Protein AF-A0A662GIX1-F1 (afdb_monomer_lite)

Sequence (76 aa):
MTGLRRVLEFATEHPDIIHIILYSSTDTTPPLLQLLFIIDGNEMSIKKSLEELIPVLESETGKKVFVEILHINRLR

Structure (mmCIF, N/CA/C/O backbone):
data_AF-A0A662GIX1-F1
#
_entry.id   AF-A0A662GIX1-F1
#
loop_
_atom_site.group_PDB
_atom_site.id
_atom_site.type_symbol
_atom_site.label_atom_id
_atom_site.label_alt_id
_atom_site.label_comp_id
_atom_site.label_asym_id
_atom_site.label_entity_id
_atom_site.label_seq_id
_atom_site.pdbx_PDB_ins_code
_atom_site.Cartn_x
_atom_site.Cartn_y
_atom_site.Cartn_z
_atom_site.occupancy
_atom_site.B_iso_or_equiv
_atom_site.auth_seq_id
_atom_site.auth_comp_id
_atom_site.auth_asym_id
_atom_site.auth_atom_id
_atom_site.pdbx_PDB_model_num
ATOM 1 N N . MET A 1 1 ? -9.448 12.609 6.358 1.00 50.00 1 MET A N 1
ATOM 2 C CA . MET A 1 1 ? -9.304 12.115 4.965 1.00 50.00 1 MET A CA 1
ATOM 3 C C . MET A 1 1 ? -7.881 12.389 4.455 1.00 50.00 1 MET A C 1
ATOM 5 O O . MET A 1 1 ? -7.709 13.042 3.437 1.00 50.00 1 MET A O 1
ATOM 9 N N . THR A 1 2 ? -6.852 11.926 5.170 1.00 64.38 2 THR A N 1
ATOM 10 C CA . THR A 1 2 ? -5.428 12.209 4.876 1.00 64.38 2 THR A CA 1
ATOM 11 C C . THR A 1 2 ? -4.667 10.953 4.434 1.00 64.38 2 THR A C 1
ATOM 13 O O . THR A 1 2 ? -3.876 11.032 3.498 1.00 64.38 2 THR A O 1
ATOM 16 N N . GLY A 1 3 ? -5.009 9.775 4.971 1.00 71.25 3 GLY A N 1
ATOM 17 C CA . GLY A 1 3 ? -4.287 8.536 4.657 1.00 71.25 3 GLY A CA 1
ATOM 18 C C . GLY A 1 3 ? -4.343 8.131 3.180 1.00 71.25 3 GLY A C 1
ATOM 19 O O . GLY A 1 3 ? -3.322 7.805 2.587 1.00 71.25 3 GLY A O 1
ATOM 20 N N . LEU A 1 4 ? -5.513 8.240 2.541 1.00 75.25 4 LEU A N 1
ATOM 21 C CA . LEU A 1 4 ? -5.683 7.905 1.118 1.00 75.25 4 LEU A CA 1
ATOM 22 C C . LEU A 1 4 ? -4.886 8.850 0.203 1.00 75.25 4 LEU A C 1
ATOM 24 O O . LEU A 1 4 ? -4.343 8.423 -0.809 1.00 75.25 4 LEU A O 1
ATOM 28 N N . ARG A 1 5 ? -4.759 10.122 0.600 1.00 82.69 5 ARG A N 1
ATOM 29 C CA . ARG A 1 5 ? -3.945 11.109 -0.114 1.00 82.69 5 ARG A CA 1
ATOM 30 C C . ARG A 1 5 ? -2.458 10.760 -0.047 1.00 82.69 5 ARG A C 1
ATOM 32 O O . ARG A 1 5 ? -1.801 10.824 -1.075 1.00 82.69 5 ARG A O 1
ATOM 39 N N . ARG A 1 6 ? -1.951 10.325 1.110 1.00 83.38 6 ARG A N 1
ATOM 40 C CA . ARG A 1 6 ? -0.546 9.906 1.243 1.00 83.38 6 ARG A CA 1
ATOM 41 C C . ARG A 1 6 ? -0.214 8.665 0.419 1.00 83.38 6 ARG A C 1
ATOM 43 O O . ARG A 1 6 ? 0.868 8.597 -0.140 1.00 83.38 6 ARG A O 1
ATOM 50 N N . VAL A 1 7 ? -1.136 7.703 0.312 1.00 87.44 7 VAL A N 1
ATOM 51 C CA . VAL A 1 7 ? -0.948 6.529 -0.566 1.00 87.44 7 VAL A CA 1
ATOM 52 C C . VAL A 1 7 ? -0.833 6.957 -2.031 1.00 87.44 7 VAL A C 1
ATOM 54 O O . VAL A 1 7 ? -0.025 6.401 -2.767 1.00 87.44 7 VAL A O 1
ATOM 57 N N . LEU A 1 8 ? -1.609 7.960 -2.453 1.00 84.75 8 LEU A N 1
ATOM 58 C CA . LEU A 1 8 ? -1.509 8.518 -3.803 1.00 84.75 8 LEU A CA 1
ATOM 59 C C . LEU A 1 8 ? -0.203 9.292 -4.009 1.00 84.75 8 LEU A C 1
ATOM 61 O O . LEU A 1 8 ? 0.453 9.073 -5.020 1.00 84.75 8 LEU A O 1
ATOM 65 N N . GLU A 1 9 ? 0.188 10.144 -3.055 1.00 88.44 9 GLU A N 1
ATOM 66 C CA . GLU A 1 9 ? 1.460 10.886 -3.091 1.00 88.44 9 GLU A CA 1
ATOM 67 C C . GLU A 1 9 ? 2.652 9.921 -3.188 1.00 88.44 9 GLU A C 1
ATOM 69 O O . GLU A 1 9 ? 3.493 10.060 -4.075 1.00 88.44 9 GLU A O 1
ATOM 74 N N . PHE A 1 10 ? 2.638 8.863 -2.376 1.00 88.62 10 PHE A N 1
ATOM 75 C CA . PHE A 1 10 ? 3.592 7.761 -2.441 1.00 88.62 10 PHE A CA 1
ATOM 76 C C . PHE A 1 10 ? 3.639 7.107 -3.828 1.00 88.62 10 PHE A C 1
ATOM 78 O O . PHE A 1 10 ? 4.712 6.912 -4.391 1.00 88.62 10 PHE A O 1
ATOM 85 N N . ALA A 1 11 ? 2.480 6.794 -4.414 1.00 87.31 11 ALA A N 1
ATOM 86 C CA . ALA A 1 11 ? 2.407 6.202 -5.749 1.00 87.31 11 ALA A CA 1
ATOM 87 C C . ALA A 1 11 ? 3.058 7.095 -6.812 1.00 87.31 11 ALA A C 1
ATOM 89 O O . ALA A 1 11 ? 3.781 6.609 -7.675 1.00 87.31 11 ALA A O 1
ATOM 90 N N . THR A 1 12 ? 2.827 8.408 -6.737 1.00 86.81 12 THR A N 1
ATOM 91 C CA . THR A 1 12 ? 3.417 9.376 -7.671 1.00 86.81 12 THR A CA 1
ATOM 92 C C . THR A 1 12 ? 4.930 9.529 -7.536 1.00 86.81 12 THR A C 1
ATOM 94 O O . THR A 1 12 ? 5.582 9.860 -8.523 1.00 86.81 12 THR A O 1
ATOM 97 N N . GLU A 1 13 ? 5.500 9.288 -6.356 1.00 90.12 13 GLU A N 1
ATOM 98 C CA . GLU A 1 13 ? 6.954 9.334 -6.136 1.00 90.12 13 GLU A CA 1
ATOM 99 C C . GLU A 1 13 ? 7.672 8.073 -6.646 1.00 90.12 13 GLU A C 1
ATOM 101 O O . GLU A 1 13 ? 8.886 8.087 -6.862 1.00 90.12 13 GLU A O 1
ATOM 106 N N . HIS A 1 14 ? 6.926 6.991 -6.884 1.00 88.81 14 HIS A N 1
ATOM 107 C CA . HIS A 1 14 ? 7.452 5.679 -7.238 1.00 88.81 14 HIS A CA 1
ATOM 108 C C . HIS A 1 14 ? 6.889 5.205 -8.594 1.00 88.81 14 HIS A C 1
ATOM 110 O O . HIS A 1 14 ? 5.893 4.481 -8.622 1.00 88.81 14 HIS A O 1
ATOM 116 N N . PRO A 1 15 ? 7.537 5.547 -9.730 1.00 86.94 15 PRO A N 1
ATOM 117 C CA . PRO A 1 15 ? 7.043 5.210 -11.073 1.00 86.94 15 PRO A CA 1
ATOM 118 C C . PRO A 1 15 ? 6.980 3.701 -11.352 1.00 86.94 15 PRO A C 1
ATOM 120 O O . PRO A 1 15 ? 6.276 3.275 -12.262 1.00 86.94 15 PRO A O 1
ATOM 123 N N . ASP A 1 16 ? 7.682 2.897 -10.551 1.00 88.69 16 ASP A N 1
ATOM 124 C CA . ASP A 1 16 ? 7.649 1.434 -10.598 1.00 88.69 16 ASP A CA 1
ATOM 125 C C . ASP A 1 16 ? 6.288 0.862 -10.148 1.00 88.69 16 ASP A C 1
ATOM 127 O O . ASP A 1 16 ? 6.014 -0.318 -10.361 1.00 88.69 16 ASP A O 1
ATOM 131 N N . ILE A 1 17 ? 5.427 1.663 -9.508 1.00 90.69 17 ILE A N 1
ATOM 132 C CA . ILE A 1 17 ? 4.081 1.262 -9.085 1.00 90.69 17 ILE A CA 1
ATOM 133 C C . ILE A 1 17 ? 3.100 1.504 -10.231 1.00 90.69 17 ILE A C 1
ATOM 135 O O . ILE A 1 17 ? 2.846 2.638 -10.626 1.00 90.69 17 ILE A O 1
ATOM 139 N N . ILE A 1 18 ? 2.486 0.431 -10.726 1.00 89.75 18 ILE A N 1
ATOM 140 C CA . ILE A 1 18 ? 1.516 0.499 -11.825 1.00 89.75 18 ILE A CA 1
ATOM 141 C C . ILE A 1 18 ? 0.094 0.648 -11.281 1.00 89.75 18 ILE A C 1
ATOM 143 O O . ILE A 1 18 ? -0.687 1.452 -11.783 1.00 89.75 18 ILE A O 1
ATOM 147 N N . HIS A 1 19 ? -0.266 -0.155 -10.277 1.00 89.38 19 HIS A N 1
ATOM 148 C CA . HIS A 1 19 ? -1.603 -0.145 -9.683 1.00 89.38 19 HIS A CA 1
ATOM 149 C C . HIS A 1 19 ? -1.529 -0.280 -8.167 1.00 89.38 19 HIS A C 1
ATOM 151 O O . HIS A 1 19 ? -0.657 -0.960 -7.627 1.00 89.38 19 HIS A O 1
ATOM 157 N N . ILE A 1 20 ? -2.508 0.320 -7.493 1.00 89.88 20 ILE A N 1
ATOM 158 C CA . ILE A 1 20 ? -2.737 0.147 -6.062 1.00 89.88 20 ILE A CA 1
ATOM 159 C C . ILE A 1 20 ? -4.186 -0.271 -5.876 1.00 89.88 20 ILE A C 1
ATOM 161 O O . ILE A 1 20 ? -5.103 0.427 -6.310 1.00 89.88 20 ILE A O 1
ATOM 165 N N . ILE A 1 21 ? -4.391 -1.404 -5.217 1.00 89.69 21 ILE A N 1
ATOM 166 C CA . ILE A 1 21 ? -5.713 -1.859 -4.803 1.00 89.69 21 ILE A CA 1
ATOM 167 C C . ILE A 1 21 ? -5.832 -1.604 -3.307 1.00 89.69 21 ILE A C 1
ATOM 169 O O . ILE A 1 21 ? -5.022 -2.084 -2.513 1.00 89.69 21 ILE A O 1
ATOM 173 N N . LEU A 1 22 ? -6.851 -0.833 -2.934 1.00 89.44 22 LEU A N 1
ATOM 174 C CA . LEU A 1 22 ? -7.161 -0.513 -1.550 1.00 89.44 22 LEU A CA 1
ATOM 175 C C . LEU A 1 22 ? -8.396 -1.294 -1.119 1.00 89.44 22 LEU A C 1
ATOM 177 O O . LEU A 1 22 ? -9.482 -1.116 -1.671 1.00 89.44 22 LEU A O 1
ATOM 181 N N . TYR A 1 23 ? -8.225 -2.131 -0.105 1.00 87.88 23 TYR A N 1
ATOM 182 C CA . TYR A 1 23 ? -9.302 -2.862 0.538 1.00 87.88 23 TYR A CA 1
ATOM 183 C C . TYR A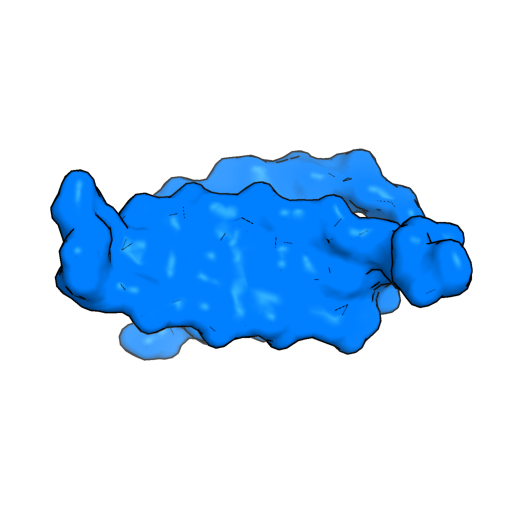 1 23 ? -9.399 -2.428 1.996 1.00 87.88 23 TYR A C 1
ATOM 185 O O . TYR A 1 23 ? -8.402 -2.370 2.712 1.00 87.88 23 TYR A O 1
ATOM 193 N N . SER A 1 24 ? -10.603 -2.110 2.460 1.00 86.44 24 SER A N 1
ATOM 194 C CA . SER A 1 24 ? -10.824 -1.814 3.870 1.00 86.44 24 SER A CA 1
ATOM 195 C C . SER A 1 24 ? -11.945 -2.674 4.414 1.00 86.44 24 SER A C 1
ATOM 197 O O . SER A 1 24 ? -13.046 -2.664 3.872 1.00 86.44 24 SER A O 1
ATOM 199 N N . SER A 1 25 ? -11.654 -3.375 5.507 1.00 85.56 25 SER A N 1
ATOM 200 C CA . SER A 1 25 ? -12.627 -4.177 6.236 1.00 85.56 25 SER A CA 1
ATOM 201 C C . SER A 1 25 ? -12.820 -3.614 7.637 1.00 85.56 25 SER A C 1
ATOM 203 O O . SER A 1 25 ? -11.860 -3.299 8.344 1.00 85.56 25 SER A O 1
ATOM 205 N N . THR A 1 26 ? -14.080 -3.460 8.028 1.00 86.19 26 THR A N 1
ATOM 206 C CA . THR A 1 26 ? -14.492 -3.091 9.389 1.00 86.19 26 THR A CA 1
ATOM 207 C C . THR A 1 26 ? -14.906 -4.299 10.221 1.00 86.19 26 THR A C 1
ATOM 209 O O . THR A 1 26 ? -15.142 -4.145 11.413 1.00 86.19 26 THR A O 1
ATOM 212 N N . ASP A 1 27 ? -14.973 -5.482 9.606 1.00 86.50 27 ASP A N 1
ATOM 213 C CA . ASP A 1 27 ? -15.477 -6.707 10.237 1.00 86.50 27 ASP A CA 1
ATOM 214 C C . ASP A 1 27 ? -14.388 -7.455 11.027 1.00 86.50 27 ASP A C 1
ATOM 216 O O . ASP A 1 27 ? -14.656 -8.461 11.680 1.00 86.50 27 ASP A O 1
ATOM 220 N N . THR A 1 28 ? -13.144 -6.969 10.981 1.00 80.88 28 THR A N 1
ATOM 221 C CA . THR A 1 28 ? -12.010 -7.483 11.756 1.00 80.88 28 THR A CA 1
ATOM 222 C C . THR A 1 28 ? -11.780 -6.655 13.022 1.00 80.88 28 THR A C 1
ATOM 224 O O . THR A 1 28 ? -12.021 -5.447 13.039 1.00 80.88 28 THR A O 1
ATOM 227 N N . THR A 1 29 ? -11.229 -7.278 14.069 1.00 83.88 29 THR A N 1
ATOM 228 C CA . THR A 1 29 ? -10.836 -6.591 15.312 1.00 83.88 29 THR A CA 1
ATOM 229 C C . THR A 1 29 ? -9.326 -6.752 15.545 1.00 83.88 29 THR A C 1
ATOM 231 O O . THR A 1 29 ? -8.896 -7.848 15.908 1.00 83.88 29 THR A O 1
ATOM 234 N N . PRO A 1 30 ? -8.499 -5.701 15.354 1.00 82.00 30 PRO A N 1
ATOM 235 C CA . PRO A 1 30 ? -8.862 -4.340 14.940 1.00 82.00 30 PRO A CA 1
ATOM 236 C C . PRO A 1 30 ? -9.288 -4.235 13.457 1.00 82.00 30 PRO A C 1
ATOM 238 O O . PRO A 1 30 ? -8.968 -5.126 12.662 1.00 82.00 30 PRO A O 1
ATOM 241 N N . PRO A 1 31 ? -9.978 -3.142 13.065 1.00 89.00 31 PRO A N 1
ATOM 242 C CA . PRO A 1 31 ? -10.317 -2.864 11.671 1.00 89.00 31 PRO A CA 1
ATOM 243 C C . PRO A 1 31 ? -9.074 -2.864 10.781 1.00 89.00 31 PRO A C 1
ATOM 245 O O . PRO A 1 31 ? -7.994 -2.460 11.216 1.00 89.00 31 PRO A O 1
ATOM 248 N N . LEU A 1 32 ? -9.231 -3.287 9.531 1.00 91.56 32 LEU A N 1
ATOM 249 C CA . LEU A 1 32 ? -8.128 -3.574 8.620 1.00 91.56 32 LEU A CA 1
ATOM 250 C C . LEU A 1 32 ? -8.128 -2.620 7.422 1.00 91.56 32 LEU A C 1
ATOM 252 O O . LEU A 1 32 ? -9.171 -2.312 6.826 1.00 91.56 32 LEU A O 1
ATOM 256 N N . LEU A 1 33 ? -6.934 -2.192 7.031 1.00 90.94 33 LEU A N 1
ATOM 257 C CA . LEU A 1 33 ? -6.662 -1.571 5.743 1.00 90.94 33 LEU A CA 1
ATOM 258 C C . LEU A 1 33 ? -5.611 -2.412 5.013 1.00 90.94 33 LEU A C 1
ATOM 260 O O . LEU A 1 33 ? -4.462 -2.475 5.434 1.00 90.94 33 LEU A O 1
ATOM 264 N N . GLN A 1 34 ? -6.006 -3.065 3.928 1.00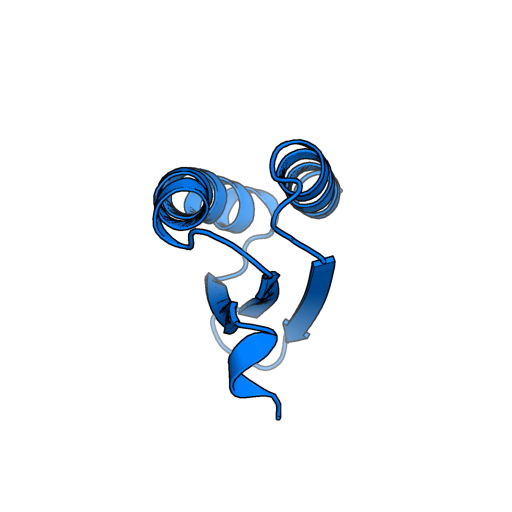 91.75 34 GLN A N 1
ATOM 265 C CA . GLN A 1 34 ? -5.110 -3.799 3.043 1.00 91.75 34 GLN A CA 1
ATOM 266 C C . GLN A 1 34 ? -4.777 -2.960 1.814 1.00 91.75 34 GLN A C 1
ATOM 268 O O . GLN A 1 34 ? -5.664 -2.397 1.168 1.00 91.75 34 GLN A O 1
ATOM 273 N N . LEU A 1 35 ? -3.491 -2.902 1.492 1.00 92.12 35 LEU A N 1
ATOM 274 C CA . LEU A 1 35 ? -2.963 -2.264 0.296 1.00 92.12 35 LEU A CA 1
ATOM 275 C C . LEU A 1 35 ? -2.187 -3.301 -0.507 1.00 92.12 35 LEU A C 1
ATOM 277 O O . LEU A 1 35 ? -1.207 -3.857 -0.016 1.00 92.12 35 LEU A O 1
ATOM 281 N N . LEU A 1 36 ? -2.613 -3.540 -1.742 1.00 91.81 36 LEU A N 1
ATOM 282 C CA . LEU A 1 36 ? -1.884 -4.366 -2.696 1.00 91.81 36 LEU A CA 1
ATOM 283 C C . LEU A 1 36 ? -1.258 -3.458 -3.754 1.00 91.81 36 LEU A C 1
ATOM 285 O O . LEU A 1 36 ? -1.971 -2.800 -4.514 1.00 91.81 36 LEU A O 1
ATOM 289 N N . PHE A 1 37 ? 0.069 -3.436 -3.795 1.00 91.88 37 PHE A N 1
ATOM 290 C CA . PHE A 1 37 ? 0.853 -2.696 -4.777 1.00 91.88 37 PHE A CA 1
ATOM 291 C C . PHE A 1 37 ? 1.267 -3.631 -5.906 1.00 91.88 37 PHE A C 1
ATOM 293 O O . PHE A 1 37 ? 1.955 -4.624 -5.675 1.00 91.88 37 PHE A O 1
ATOM 300 N N . ILE A 1 38 ? 0.872 -3.303 -7.132 1.00 91.25 38 ILE A N 1
ATOM 301 C CA . ILE A 1 38 ? 1.322 -3.996 -8.338 1.00 91.25 38 ILE A CA 1
ATOM 302 C C . ILE A 1 38 ? 2.453 -3.178 -8.946 1.00 91.25 38 ILE A C 1
ATOM 304 O O . ILE A 1 38 ? 2.239 -2.023 -9.321 1.00 91.25 38 ILE A O 1
ATOM 308 N N . ILE A 1 39 ? 3.636 -3.780 -9.042 1.00 91.75 39 ILE A N 1
ATOM 309 C CA . ILE A 1 39 ? 4.866 -3.093 -9.445 1.00 91.75 39 ILE A CA 1
ATOM 310 C C . ILE A 1 39 ? 5.516 -3.736 -10.674 1.00 91.75 39 ILE A C 1
ATOM 312 O O . ILE A 1 39 ? 5.382 -4.942 -10.902 1.00 91.75 39 ILE A O 1
ATOM 316 N N . ASP A 1 40 ? 6.261 -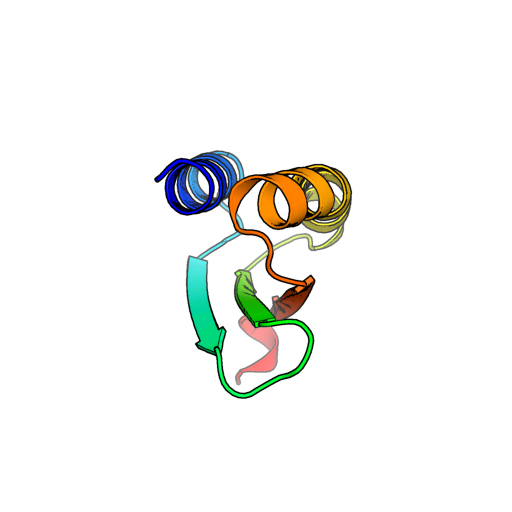2.937 -11.431 1.00 88.75 40 ASP A N 1
ATOM 317 C CA . ASP A 1 40 ? 7.171 -3.374 -12.493 1.00 88.75 40 ASP A CA 1
ATOM 318 C C . ASP A 1 40 ? 8.534 -2.719 -12.295 1.00 88.75 40 ASP A C 1
ATOM 320 O O . ASP A 1 40 ? 8.831 -1.663 -12.844 1.00 88.75 40 ASP A O 1
ATOM 324 N N . GLY A 1 41 ? 9.346 -3.312 -11.421 1.00 82.44 41 GLY A N 1
ATOM 325 C CA . GLY A 1 41 ? 10.622 -2.714 -11.060 1.00 82.44 41 GLY A CA 1
ATOM 326 C C . GLY A 1 41 ? 11.206 -3.246 -9.761 1.00 82.44 41 GLY A C 1
ATOM 327 O O . GLY A 1 41 ? 10.985 -4.392 -9.358 1.00 82.44 41 GLY A O 1
ATOM 328 N N . ASN A 1 42 ? 12.008 -2.405 -9.112 1.00 80.50 42 ASN A N 1
ATOM 329 C CA . ASN A 1 42 ? 12.774 -2.789 -7.935 1.00 80.50 42 ASN A CA 1
ATOM 330 C C . ASN A 1 42 ? 11.943 -2.638 -6.651 1.00 80.50 42 ASN A C 1
ATOM 332 O O . ASN A 1 42 ? 11.717 -1.540 -6.162 1.00 80.50 42 ASN A O 1
ATOM 336 N N . GLU A 1 43 ? 11.568 -3.756 -6.034 1.00 84.44 43 GLU A N 1
ATOM 337 C CA . GLU A 1 43 ? 10.815 -3.783 -4.771 1.00 84.44 43 GLU A CA 1
ATOM 338 C C . GLU A 1 43 ? 11.547 -3.104 -3.599 1.00 84.44 43 GLU A C 1
ATOM 340 O O . GLU A 1 43 ? 10.915 -2.596 -2.672 1.00 84.44 43 GLU A O 1
ATOM 345 N N . MET A 1 44 ? 12.883 -3.087 -3.616 1.00 83.88 44 MET A N 1
ATOM 346 C CA . MET A 1 44 ? 13.688 -2.630 -2.482 1.00 83.88 44 MET A CA 1
ATOM 347 C C . MET A 1 44 ? 13.544 -1.125 -2.221 1.00 83.88 44 MET A C 1
ATOM 349 O O . MET A 1 44 ? 13.554 -0.709 -1.063 1.00 83.88 44 MET A O 1
ATOM 353 N N . SER A 1 45 ? 13.379 -0.319 -3.275 1.00 76.62 45 SER A N 1
ATOM 354 C CA . SER A 1 45 ? 13.166 1.132 -3.159 1.00 76.62 45 SER A CA 1
ATOM 355 C C . SER A 1 45 ? 11.798 1.463 -2.556 1.00 76.62 45 SER A C 1
ATOM 357 O O . SER A 1 45 ? 11.671 2.441 -1.827 1.00 76.62 45 SER A O 1
ATOM 359 N N . ILE A 1 46 ? 10.795 0.622 -2.815 1.00 86.31 46 ILE A N 1
ATOM 360 C CA . ILE A 1 46 ? 9.411 0.799 -2.365 1.00 86.31 46 ILE A CA 1
ATOM 361 C C . ILE A 1 46 ? 9.247 0.306 -0.923 1.00 86.31 46 ILE A C 1
ATOM 363 O O . ILE A 1 46 ? 8.597 0.963 -0.112 1.00 86.31 46 ILE A O 1
ATOM 367 N N . LYS A 1 47 ? 9.868 -0.829 -0.575 1.00 87.44 47 LYS A N 1
ATOM 368 C CA . LYS A 1 47 ? 9.766 -1.444 0.759 1.00 87.44 47 LYS A CA 1
ATOM 369 C C . LYS A 1 47 ? 10.139 -0.493 1.889 1.00 87.44 47 LYS A C 1
ATOM 371 O O . LYS A 1 47 ? 9.378 -0.365 2.841 1.00 87.44 47 LYS A O 1
ATOM 376 N N . LYS A 1 48 ? 11.273 0.200 1.762 1.00 85.31 48 LYS A N 1
ATOM 377 C CA . LYS A 1 48 ? 11.736 1.135 2.794 1.00 85.31 48 LYS A CA 1
ATOM 378 C C . LYS A 1 48 ? 10.735 2.275 3.008 1.00 85.31 48 LYS A C 1
ATOM 380 O O . LYS A 1 48 ? 10.366 2.569 4.137 1.00 85.31 48 LYS A O 1
ATOM 385 N N . SER A 1 49 ? 10.257 2.878 1.923 1.00 86.50 49 SER A N 1
ATOM 386 C CA . SER A 1 49 ? 9.288 3.969 2.001 1.00 86.50 49 SER A CA 1
ATOM 387 C C . SER A 1 49 ? 7.927 3.490 2.548 1.00 86.50 49 SER A C 1
ATOM 389 O O . SER A 1 49 ? 7.250 4.230 3.261 1.00 86.50 49 SER A O 1
ATOM 391 N N . LEU A 1 50 ? 7.518 2.243 2.269 1.00 89.69 50 LEU A N 1
ATOM 392 C CA . LEU A 1 50 ? 6.300 1.647 2.840 1.00 89.69 50 LEU A CA 1
ATOM 393 C C . LEU A 1 50 ? 6.395 1.452 4.355 1.00 89.69 50 LEU A C 1
ATOM 395 O O . LEU A 1 50 ? 5.414 1.703 5.053 1.00 89.69 50 LEU A O 1
ATOM 399 N N . GLU A 1 51 ? 7.551 1.026 4.869 1.00 89.50 51 GLU A N 1
ATOM 400 C CA . GLU A 1 51 ? 7.775 0.864 6.313 1.00 89.50 51 GLU A CA 1
ATOM 401 C C . GLU A 1 51 ? 7.574 2.183 7.074 1.00 89.50 51 GLU A C 1
ATOM 403 O O . GLU A 1 51 ? 7.038 2.179 8.182 1.00 89.50 51 GLU A O 1
ATOM 408 N N . GLU A 1 52 ? 7.926 3.314 6.459 1.00 89.31 52 GLU A N 1
ATOM 409 C CA . GLU A 1 52 ? 7.699 4.654 7.013 1.00 89.31 52 GLU A CA 1
ATOM 410 C C . GLU A 1 52 ? 6.232 5.108 6.869 1.00 89.31 52 GLU A C 1
ATOM 412 O O . GLU A 1 52 ? 5.695 5.786 7.749 1.00 89.31 52 GLU A O 1
ATOM 417 N N . LEU A 1 53 ? 5.551 4.702 5.792 1.00 89.31 53 LEU A N 1
ATOM 418 C CA . LEU A 1 53 ? 4.160 5.070 5.511 1.00 89.31 53 LEU A CA 1
ATOM 419 C C . LEU A 1 53 ? 3.148 4.317 6.393 1.00 89.31 53 LEU A C 1
ATOM 421 O O . LEU A 1 53 ? 2.155 4.906 6.827 1.00 89.31 53 LEU A O 1
ATOM 425 N N . ILE A 1 54 ? 3.386 3.033 6.677 1.00 92.12 54 ILE A N 1
ATOM 426 C CA . ILE A 1 54 ? 2.494 2.169 7.473 1.00 92.12 54 ILE A CA 1
ATOM 427 C C . ILE A 1 54 ? 2.075 2.810 8.8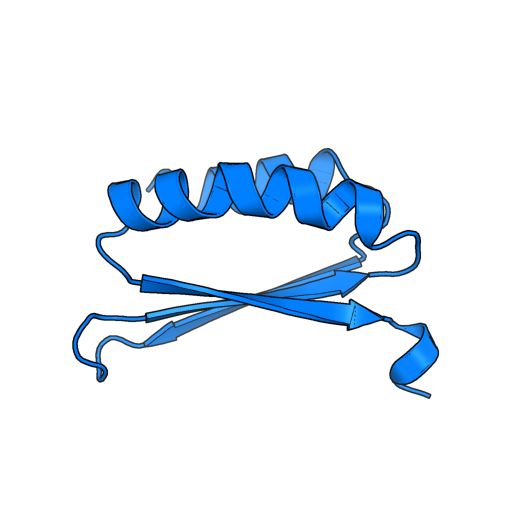09 1.00 92.12 54 ILE A C 1
ATOM 429 O O . ILE A 1 54 ? 0.870 2.974 9.009 1.00 92.12 54 ILE A O 1
ATOM 433 N N . PRO A 1 55 ? 2.985 3.226 9.714 1.00 91.81 55 PRO A N 1
ATOM 434 C CA . PRO A 1 55 ? 2.588 3.770 11.015 1.00 91.81 55 PRO A CA 1
ATOM 435 C C . PRO A 1 55 ? 1.780 5.068 10.894 1.00 91.81 55 PRO A C 1
ATOM 437 O O . PRO A 1 55 ? 0.894 5.330 11.710 1.00 91.81 55 PRO A O 1
ATOM 440 N N . VAL A 1 56 ? 2.040 5.869 9.857 1.00 90.25 56 VAL A N 1
ATOM 441 C CA . VAL A 1 56 ? 1.273 7.086 9.570 1.00 90.25 56 VAL A CA 1
ATOM 442 C C . VAL A 1 56 ? -0.156 6.734 9.162 1.00 90.25 56 VAL A C 1
ATOM 444 O O . VAL A 1 56 ? -1.107 7.317 9.680 1.00 90.25 56 VAL A O 1
ATOM 447 N N . LEU A 1 57 ? -0.323 5.747 8.280 1.00 89.94 57 LEU A N 1
ATOM 448 C CA . LEU A 1 57 ? -1.640 5.267 7.867 1.00 89.94 57 LEU A CA 1
ATOM 449 C C . LEU A 1 57 ? -2.415 4.643 9.032 1.00 89.94 57 LEU A C 1
ATOM 451 O O . LEU A 1 57 ? -3.609 4.911 9.167 1.00 89.94 57 LEU A O 1
ATOM 455 N N . GLU A 1 58 ? -1.760 3.856 9.888 1.00 91.62 58 GLU A N 1
ATOM 456 C CA . GLU A 1 58 ? -2.396 3.263 11.073 1.00 91.62 58 GLU A CA 1
ATOM 457 C C . GLU A 1 58 ? -2.892 4.343 12.040 1.00 91.62 58 GLU A C 1
ATOM 459 O O . GLU A 1 58 ? -4.043 4.300 12.478 1.00 91.62 58 GLU A O 1
ATOM 464 N N . SER A 1 59 ? -2.060 5.353 12.305 1.00 90.31 59 SER A N 1
ATOM 465 C CA . SER A 1 59 ? -2.399 6.492 13.164 1.00 90.31 59 SER A CA 1
ATOM 466 C C . SER A 1 59 ? -3.573 7.311 12.615 1.00 90.31 59 SER A C 1
ATOM 468 O O . SER A 1 59 ? -4.517 7.623 13.339 1.00 90.31 59 SER A O 1
ATOM 470 N N . GLU A 1 60 ? -3.561 7.628 11.317 1.00 88.94 60 GLU A N 1
ATOM 471 C CA . GLU A 1 60 ? -4.583 8.483 10.705 1.00 88.94 60 GLU A CA 1
ATOM 472 C C . GLU A 1 60 ? -5.917 7.764 10.452 1.00 88.94 60 GLU A C 1
ATOM 474 O O . GLU A 1 60 ? -6.969 8.407 10.415 1.00 88.94 60 GLU A O 1
ATOM 479 N N . THR A 1 61 ? -5.892 6.448 10.226 1.00 86.56 61 THR A N 1
ATOM 480 C CA . THR A 1 61 ? -7.103 5.672 9.908 1.00 86.56 61 THR A CA 1
ATOM 481 C C . THR A 1 61 ? -7.678 4.928 11.109 1.00 86.56 61 THR A C 1
ATOM 483 O O . THR A 1 61 ? -8.846 4.537 11.060 1.00 86.56 61 THR A O 1
ATOM 486 N N . GLY A 1 62 ? -6.890 4.720 12.169 1.00 88.56 62 GLY A N 1
ATOM 487 C CA . GLY A 1 62 ? -7.252 3.866 13.302 1.00 88.56 62 GLY A CA 1
ATOM 488 C C . GLY A 1 62 ? -7.379 2.384 12.931 1.00 88.56 62 GLY A C 1
ATOM 489 O O . GLY A 1 62 ? -7.980 1.614 13.680 1.00 88.56 62 GLY A O 1
ATOM 490 N N . LYS A 1 63 ? -6.865 1.984 11.760 1.00 90.19 63 LYS A N 1
ATOM 491 C CA . LYS A 1 63 ? -6.928 0.618 11.225 1.00 90.19 63 LYS A CA 1
ATOM 492 C C . LYS A 1 63 ? -5.538 0.002 11.227 1.00 90.19 63 LYS A C 1
ATOM 494 O O . LYS A 1 63 ? -4.562 0.705 10.989 1.00 90.19 63 LYS A O 1
ATOM 499 N N . LYS A 1 64 ? -5.443 -1.311 11.435 1.00 92.44 64 LYS A N 1
ATOM 500 C CA . LYS A 1 64 ? -4.201 -2.054 11.206 1.00 92.44 64 LYS A CA 1
ATOM 501 C C . LYS A 1 64 ? -3.943 -2.127 9.704 1.00 92.44 64 LYS A C 1
ATOM 503 O O . LYS A 1 64 ? -4.836 -2.521 8.949 1.00 92.44 64 LYS A O 1
ATOM 508 N N . VAL A 1 65 ? -2.746 -1.747 9.275 1.00 92.50 65 VAL A N 1
ATOM 509 C CA . VAL A 1 65 ? -2.387 -1.680 7.857 1.00 92.50 65 VAL A CA 1
ATOM 510 C C . VAL A 1 65 ? -1.592 -2.923 7.478 1.00 92.50 65 VAL A C 1
ATOM 512 O O . VAL A 1 65 ? -0.601 -3.262 8.120 1.00 92.50 65 VAL A O 1
ATOM 515 N N . PHE A 1 66 ? -2.026 -3.595 6.418 1.00 91.38 66 PHE A N 1
ATOM 516 C CA . PHE A 1 66 ? -1.312 -4.704 5.797 1.00 91.38 66 PHE A CA 1
ATOM 517 C C . PHE A 1 66 ? -0.973 -4.336 4.364 1.00 91.38 66 PHE A C 1
ATOM 519 O O . PHE A 1 66 ? -1.833 -3.871 3.617 1.00 91.38 66 PHE A O 1
ATOM 526 N N . VAL A 1 67 ? 0.283 -4.552 3.990 1.00 91.44 67 VAL A N 1
ATOM 527 C CA . VAL A 1 67 ? 0.777 -4.231 2.658 1.00 91.44 67 VAL A CA 1
ATOM 528 C C . VAL A 1 67 ? 1.297 -5.491 1.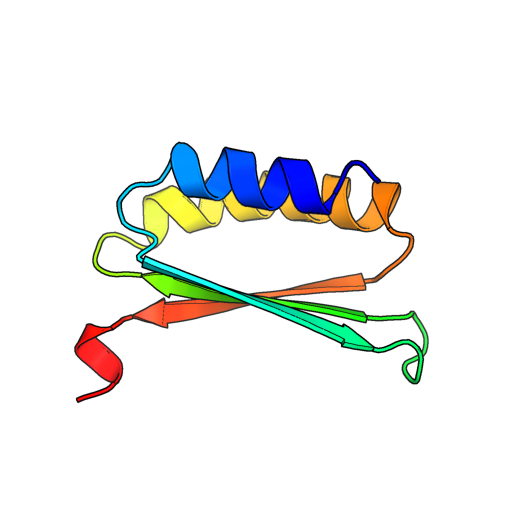994 1.00 91.44 67 VAL A C 1
ATOM 530 O O . VAL A 1 67 ? 2.098 -6.221 2.578 1.00 91.44 67 VAL A O 1
ATOM 533 N N . GLU A 1 68 ? 0.853 -5.722 0.769 1.00 90.69 68 GLU A N 1
ATOM 534 C CA . GLU A 1 68 ? 1.339 -6.785 -0.096 1.00 90.69 68 GLU A CA 1
ATOM 535 C C . GLU A 1 68 ? 1.869 -6.170 -1.394 1.00 90.69 68 GLU A C 1
ATOM 537 O O . GLU A 1 68 ? 1.311 -5.201 -1.914 1.00 90.69 68 GLU A O 1
ATOM 542 N N . ILE A 1 69 ? 2.980 -6.705 -1.898 1.00 90.94 69 ILE A N 1
ATOM 543 C CA . ILE A 1 69 ? 3.608 -6.246 -3.138 1.00 90.94 69 ILE A CA 1
ATOM 544 C C . ILE A 1 69 ? 3.634 -7.409 -4.113 1.00 90.94 69 ILE A C 1
ATOM 546 O O . ILE A 1 69 ? 4.127 -8.495 -3.797 1.00 90.94 69 ILE A O 1
ATOM 550 N N . LEU A 1 70 ? 3.140 -7.160 -5.317 1.00 90.62 70 LEU A N 1
ATOM 551 C CA . LEU A 1 70 ? 3.060 -8.142 -6.373 1.00 90.62 70 LEU A CA 1
ATOM 552 C C . LEU A 1 70 ? 3.741 -7.614 -7.638 1.00 90.62 70 LEU A C 1
ATOM 554 O O . LEU A 1 70 ? 3.450 -6.529 -8.130 1.00 90.62 70 LEU A O 1
ATOM 558 N N . HIS A 1 71 ? 4.670 -8.403 -8.171 1.00 87.88 71 HIS A N 1
ATOM 559 C CA . HIS A 1 71 ? 5.395 -8.071 -9.397 1.00 87.88 7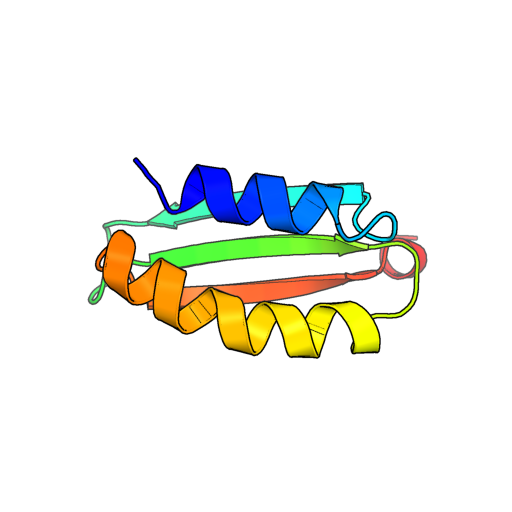1 HIS A CA 1
ATOM 560 C C . HIS A 1 71 ? 4.558 -8.445 -10.614 1.00 87.88 71 HIS A C 1
ATOM 562 O O . HIS A 1 71 ? 4.131 -9.597 -10.720 1.00 87.88 71 HIS A O 1
ATOM 568 N N . ILE A 1 72 ? 4.391 -7.532 -11.573 1.00 84.12 72 ILE A N 1
ATOM 569 C CA . ILE A 1 72 ? 3.621 -7.797 -12.800 1.00 84.12 72 ILE A CA 1
ATOM 570 C C . ILE A 1 72 ? 4.194 -8.981 -13.594 1.00 84.12 72 ILE A C 1
ATOM 572 O O . ILE A 1 72 ? 3.455 -9.769 -14.177 1.00 84.12 72 ILE A O 1
ATOM 576 N N . ASN A 1 73 ? 5.513 -9.182 -13.520 1.00 77.38 73 ASN A N 1
ATOM 577 C CA . ASN A 1 73 ? 6.216 -10.298 -14.157 1.00 77.38 73 ASN A CA 1
ATOM 578 C C . ASN A 1 73 ? 5.859 -11.672 -13.554 1.00 77.38 73 ASN A C 1
ATOM 580 O O . ASN A 1 73 ? 6.175 -12.694 -14.157 1.00 77.38 73 ASN A O 1
ATOM 584 N N . ARG A 1 74 ? 5.191 -11.709 -12.390 1.00 65.25 74 ARG A N 1
ATOM 585 C CA . ARG A 1 74 ? 4.665 -12.926 -11.744 1.00 65.25 74 ARG A CA 1
ATOM 586 C C . ARG A 1 74 ? 3.173 -13.172 -12.016 1.00 65.25 74 ARG A C 1
ATOM 588 O O . ARG A 1 74 ? 2.637 -14.144 -11.500 1.00 65.25 74 ARG A O 1
ATOM 595 N N . LEU A 1 75 ? 2.507 -12.308 -12.791 1.00 62.84 75 LEU A N 1
ATOM 596 C CA . LEU A 1 75 ? 1.103 -12.478 -13.210 1.00 62.84 75 LEU A CA 1
ATOM 597 C C . LEU A 1 75 ? 0.947 -13.235 -14.535 1.00 62.84 75 LEU A C 1
ATOM 599 O O . LEU A 1 75 ? -0.182 -13.438 -14.979 1.00 62.84 75 LEU A O 1
ATOM 603 N N . ARG A 1 76 ? 2.063 -13.582 -15.185 1.00 53.78 76 ARG A N 1
ATOM 604 C CA . ARG A 1 76 ? 2.083 -14.348 -16.435 1.00 53.78 76 ARG A CA 1
ATOM 605 C C . ARG A 1 76 ? 1.903 -15.838 -16.199 1.00 53.78 76 ARG A C 1
ATOM 607 O O . ARG A 1 76 ? 2.498 -16.349 -15.225 1.00 53.78 76 ARG A O 1
#

pLDDT: mean 85.75, std 8.31, range [50.0, 92.5]

Radius of gyration: 12.44 Å; chains: 1; bounding box: 29×27×32 Å

Foldseek 3Di:
DVLVVVVVVLCVVDVQFDDWDWDWAVPDVVTEIEIETEGADDVVVSVVVVVVSQVVNCVVVVHRYHYHYHYPVVVD

Secondary structure (DSSP, 8-state):
--HHHHHHHHHHH-TTEEEEEEEEESSSSS-EEEEEEEESS-HHHHHHHHHHHHHHHHHHHSSEEEEEEEEGGG--